Protein AF-A0A944I747-F1 (afdb_monomer_lite)

Foldseek 3Di:
DDDDPDPDDPPDDDADADPVRHGDDPDDDDPPPPDDDDDDDDDDDDPPPPQAALVVVLVVLLVCCCVVPVVDDPVNSVVVSVVVSVVCVVVSSHDD

Radius of gyration: 22.62 Å; chains: 1; bounding box: 26×54×66 Å

Sequence (96 aa):
MEDGDRGLKASSVRLAEGADGTPLTPPRPAPAASAAAVPRQVDSDDSLCDVLGAAEFIGEVTEVLLQAAPSLTGEQILQIRGGLAGFAKSRGWTES

pLDDT: mean 76.76, std 18.45, range [46.12, 98.62]

Secondary structure (DSSP, 8-state):
-----SS-------PPB-TTS-B-PPPPPPPPP-----------S-----PEEHHHHHHHHHHHHHHH-TT--HHHHHHHHHHHHHHHHHTT-EE-

Structure (mmCIF, N/CA/C/O backbone):
data_AF-A0A944I747-F1
#
_entry.id   AF-A0A944I747-F1
#
loop_
_atom_site.group_PDB
_atom_site.id
_atom_site.type_symbol
_atom_site.label_atom_id
_atom_site.label_alt_id
_atom_site.label_comp_id
_atom_site.label_asym_id
_atom_site.label_entity_id
_atom_site.label_seq_id
_atom_site.pdbx_PDB_ins_code
_atom_site.Cartn_x
_atom_site.Cartn_y
_atom_site.Cartn_z
_atom_site.occupancy
_atom_site.B_iso_or_equiv
_atom_site.auth_seq_id
_atom_site.auth_comp_id
_atom_site.auth_asym_id
_atom_site.auth_atom_id
_atom_site.pdbx_PDB_model_num
ATOM 1 N N . MET A 1 1 ? -6.271 12.849 30.246 1.00 46.12 1 MET A N 1
ATOM 2 C CA . MET A 1 1 ? -5.335 13.730 29.523 1.00 46.12 1 MET A CA 1
ATOM 3 C C . MET A 1 1 ? -4.696 12.858 28.467 1.00 46.12 1 MET A C 1
ATOM 5 O O . MET A 1 1 ? -3.959 11.951 28.824 1.00 46.12 1 MET A O 1
ATOM 9 N N . GLU A 1 2 ? -5.114 13.016 27.218 1.00 54.62 2 GLU A N 1
ATOM 10 C CA . GLU A 1 2 ? -4.661 12.190 26.097 1.00 54.62 2 GLU A CA 1
ATOM 11 C C . GLU A 1 2 ? -3.565 12.972 25.368 1.00 54.62 2 GLU A C 1
ATOM 13 O O . GLU A 1 2 ? -3.850 13.928 24.649 1.00 54.62 2 GLU A O 1
ATOM 18 N N . ASP A 1 3 ? -2.310 12.621 25.642 1.00 56.31 3 ASP A N 1
ATOM 19 C CA . ASP A 1 3 ? -1.129 13.210 25.013 1.00 56.31 3 ASP A CA 1
ATOM 20 C C . ASP A 1 3 ? -0.760 12.366 23.786 1.00 56.31 3 ASP A C 1
ATOM 22 O O . ASP A 1 3 ? -0.433 11.184 23.895 1.00 56.31 3 ASP A O 1
ATOM 26 N N . GLY A 1 4 ? -0.944 12.938 22.595 1.00 60.94 4 GLY A N 1
ATOM 27 C CA . GLY A 1 4 ? -0.706 12.261 21.324 1.00 60.94 4 GLY A CA 1
ATOM 28 C C . GLY A 1 4 ? 0.644 12.644 20.725 1.00 60.94 4 GLY A C 1
ATOM 29 O O . GLY A 1 4 ? 0.773 13.740 20.180 1.00 60.94 4 GLY A O 1
ATOM 30 N N . ASP A 1 5 ? 1.589 11.701 20.737 1.00 61.72 5 ASP A N 1
ATOM 31 C CA . ASP A 1 5 ? 2.930 11.751 20.130 1.00 61.72 5 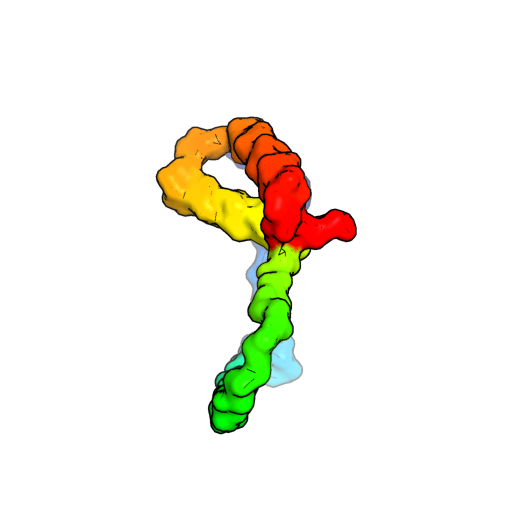ASP A CA 1
ATOM 32 C C . ASP A 1 5 ? 2.867 11.809 18.583 1.00 61.72 5 ASP A C 1
ATOM 34 O O . ASP A 1 5 ? 3.134 10.854 17.860 1.00 61.72 5 ASP A O 1
ATOM 38 N N . ARG A 1 6 ? 2.381 12.925 18.028 1.00 62.28 6 ARG A N 1
ATOM 39 C CA . ARG A 1 6 ? 2.405 13.212 16.580 1.00 62.28 6 ARG A CA 1
ATOM 40 C C . ARG A 1 6 ? 2.728 14.685 16.338 1.00 62.28 6 ARG A C 1
ATOM 42 O O . ARG A 1 6 ? 1.893 15.397 15.784 1.00 62.28 6 ARG A O 1
ATOM 49 N N . GLY A 1 7 ? 3.912 15.127 16.762 1.00 70.06 7 GLY A N 1
ATOM 50 C CA . GLY A 1 7 ? 4.487 16.429 16.396 1.00 70.06 7 GLY A CA 1
ATOM 51 C C . GLY A 1 7 ? 3.598 17.654 16.671 1.00 70.06 7 GLY A C 1
ATOM 52 O O . GLY A 1 7 ? 2.580 17.577 17.357 1.00 70.06 7 GLY A O 1
ATOM 53 N N . LEU A 1 8 ? 3.995 18.820 16.147 1.00 65.00 8 LEU A N 1
ATOM 54 C CA . LEU A 1 8 ? 3.253 20.069 16.349 1.00 65.00 8 LEU A CA 1
ATOM 55 C C . LEU A 1 8 ? 1.819 19.955 15.802 1.00 65.00 8 LEU A C 1
ATOM 57 O O . LEU A 1 8 ? 1.604 19.831 14.597 1.00 65.00 8 LEU A O 1
ATOM 61 N N . LYS A 1 9 ? 0.824 20.043 16.690 1.00 70.31 9 LYS A N 1
ATOM 62 C CA . LYS A 1 9 ? -0.589 20.158 16.313 1.00 70.31 9 LYS A CA 1
ATOM 63 C C . LYS A 1 9 ? -0.892 21.613 15.948 1.00 70.31 9 LYS A C 1
ATOM 65 O O . LYS A 1 9 ? -0.780 22.503 16.788 1.00 70.31 9 LYS A O 1
ATOM 70 N N . ALA A 1 10 ? -1.291 21.863 14.703 1.00 68.12 10 ALA A N 1
ATOM 71 C CA . ALA A 1 10 ? -1.767 23.171 14.258 1.00 68.12 10 ALA A CA 1
ATOM 72 C C . ALA A 1 10 ? -3.183 23.442 14.808 1.00 68.12 10 ALA A C 1
ATOM 74 O O . ALA A 1 10 ? -4.175 23.317 14.098 1.00 68.12 10 ALA A O 1
ATOM 75 N N . SER A 1 11 ? -3.291 23.785 16.094 1.00 65.88 11 SER A N 1
ATOM 76 C CA . SER A 1 11 ? -4.580 23.934 16.796 1.00 65.88 11 SER A CA 1
ATOM 77 C C . SER A 1 11 ? -5.213 25.327 16.679 1.00 65.88 11 SER A C 1
ATOM 79 O O . SER A 1 11 ? -6.016 25.724 17.520 1.00 65.88 11 SER A O 1
ATOM 81 N N . SER A 1 12 ? -4.873 26.108 15.653 1.00 59.72 12 SER A N 1
ATOM 82 C CA . SER A 1 12 ? -5.530 27.395 15.385 1.00 59.72 12 SER A CA 1
ATOM 83 C C . SER A 1 12 ? -5.403 27.777 13.916 1.00 59.72 12 SER A C 1
ATOM 85 O O . SER A 1 12 ? -4.474 28.472 13.516 1.00 59.72 12 SER A O 1
ATOM 87 N N . VAL A 1 13 ? -6.359 27.315 13.110 1.00 67.69 13 VAL A N 1
ATOM 88 C CA . VAL A 1 13 ? -6.532 27.747 11.719 1.00 67.69 13 VAL A CA 1
ATOM 89 C C . VAL A 1 13 ? -7.583 28.856 11.689 1.00 67.69 13 VAL A C 1
ATOM 91 O O . VAL A 1 13 ? -8.683 28.695 12.214 1.00 67.69 13 VAL A O 1
ATOM 94 N N . ARG A 1 14 ? -7.242 29.993 11.080 1.00 72.00 14 ARG A N 1
ATOM 95 C CA . ARG A 1 14 ? -8.162 31.095 10.760 1.00 72.00 14 ARG A CA 1
ATOM 96 C C . ARG A 1 14 ? -8.104 31.300 9.250 1.00 72.00 14 ARG A C 1
ATOM 98 O O . ARG A 1 14 ? -7.018 31.237 8.678 1.00 72.00 14 ARG A O 1
ATOM 105 N N . LEU A 1 15 ? -9.254 31.492 8.607 1.00 72.31 15 LEU A N 1
ATOM 106 C CA . LEU A 1 15 ? -9.286 31.784 7.175 1.00 72.31 15 LEU A CA 1
ATOM 107 C C . LEU A 1 15 ? -8.683 33.170 6.923 1.00 72.31 15 LEU A C 1
ATOM 109 O O . LEU A 1 15 ? -8.891 34.086 7.715 1.00 72.31 15 LEU A O 1
ATOM 113 N N . ALA A 1 16 ? -7.939 33.313 5.828 1.00 72.94 16 ALA A N 1
ATOM 114 C CA . ALA A 1 16 ? -7.411 34.604 5.416 1.00 72.94 16 ALA A CA 1
ATOM 115 C C . ALA A 1 16 ? -8.550 35.501 4.903 1.00 72.94 16 ALA A C 1
ATOM 117 O O . ALA A 1 16 ? -9.358 35.083 4.069 1.00 72.94 16 ALA A O 1
ATOM 118 N N . GLU A 1 17 ? -8.601 36.732 5.401 1.00 77.19 17 GLU A N 1
ATOM 119 C CA . GLU A 1 17 ? -9.522 37.775 4.949 1.00 77.19 17 GLU A CA 1
ATOM 120 C C . GLU A 1 17 ? -8.822 38.671 3.919 1.00 77.19 17 GLU A C 1
ATOM 122 O O . GLU A 1 17 ? -7.625 38.950 4.022 1.00 77.19 17 GLU A O 1
ATOM 127 N N . GLY A 1 18 ? -9.560 39.086 2.890 1.00 71.75 18 GLY A N 1
ATOM 128 C CA . GLY A 1 18 ? -9.077 40.041 1.897 1.00 71.75 18 GLY A CA 1
ATOM 129 C C . GLY A 1 18 ? -8.999 41.461 2.457 1.00 71.75 18 GLY A C 1
ATOM 130 O O . GLY A 1 18 ? -9.466 41.734 3.559 1.00 71.75 18 GLY A O 1
ATOM 131 N N . ALA A 1 19 ? -8.460 42.398 1.672 1.00 68.19 19 ALA A N 1
ATOM 132 C CA . ALA A 1 19 ? -8.302 43.805 2.070 1.00 68.19 19 ALA A CA 1
ATOM 133 C C . ALA A 1 19 ? -9.620 44.510 2.469 1.00 68.19 19 ALA A C 1
ATOM 135 O O . ALA A 1 19 ? -9.583 45.538 3.135 1.00 68.19 19 ALA A O 1
ATOM 136 N N . ASP A 1 20 ? -10.762 43.938 2.084 1.00 71.00 20 ASP A N 1
ATOM 137 C CA . ASP A 1 20 ? -12.117 44.414 2.385 1.00 71.00 20 ASP A CA 1
ATOM 138 C C . ASP A 1 20 ? -12.758 43.703 3.604 1.00 71.00 20 ASP A C 1
ATOM 140 O O . ASP A 1 20 ? -13.947 43.842 3.858 1.00 71.00 20 ASP A O 1
ATOM 144 N N . GLY A 1 21 ? -12.003 42.884 4.353 1.00 66.88 21 GLY A N 1
ATOM 145 C CA . GLY A 1 21 ? -12.521 42.139 5.517 1.00 66.88 21 GLY A CA 1
ATOM 146 C C . GLY A 1 21 ? -13.472 40.987 5.164 1.00 66.88 21 GLY A C 1
ATOM 147 O O . GLY A 1 21 ? -14.181 40.465 6.016 1.00 66.88 21 GLY A O 1
ATOM 148 N N . THR A 1 22 ? -13.519 40.586 3.892 1.00 69.19 22 THR A N 1
ATOM 149 C CA . THR A 1 22 ? -14.323 39.447 3.429 1.00 69.19 22 THR A CA 1
ATOM 150 C C . THR A 1 22 ? -13.437 38.197 3.329 1.00 69.19 22 THR A C 1
ATOM 152 O O . THR A 1 22 ? -12.319 38.298 2.807 1.00 69.19 22 THR A O 1
ATOM 155 N N . PRO A 1 23 ? -13.889 37.011 3.792 1.00 70.50 23 PRO A N 1
ATOM 156 C CA . PRO A 1 23 ? -13.112 35.777 3.694 1.00 70.50 23 PRO A CA 1
ATOM 157 C C . PRO A 1 23 ? -12.762 35.457 2.237 1.00 70.50 23 PRO A C 1
ATOM 159 O O . PRO A 1 23 ? -13.629 35.441 1.358 1.00 70.50 23 PRO A O 1
ATOM 162 N N . LEU A 1 24 ? -11.480 35.187 1.982 1.00 72.25 24 LEU A N 1
ATOM 163 C CA . LEU A 1 24 ? -11.000 34.838 0.650 1.00 72.25 24 LEU A CA 1
ATOM 164 C C . LEU A 1 24 ? -11.597 33.491 0.237 1.00 72.25 24 LEU A C 1
ATOM 166 O O . LEU A 1 24 ? -11.291 32.448 0.814 1.00 72.25 24 LEU A O 1
ATOM 170 N N . THR A 1 25 ? -12.462 33.512 -0.774 1.00 72.19 25 THR A N 1
ATOM 171 C CA . THR A 1 25 ? -12.979 32.284 -1.379 1.00 72.19 25 THR A CA 1
ATOM 172 C C . THR A 1 25 ? -11.917 31.754 -2.346 1.00 72.19 25 THR A C 1
ATOM 174 O O . THR A 1 25 ? -11.525 32.494 -3.253 1.00 72.19 25 THR A O 1
ATOM 177 N N . PRO A 1 26 ? -11.418 30.515 -2.187 1.00 66.44 26 PRO A N 1
ATOM 178 C CA . PRO A 1 26 ? -10.499 29.942 -3.161 1.00 66.44 26 PRO A CA 1
ATOM 179 C C . PRO A 1 26 ? -11.185 29.864 -4.535 1.00 66.44 26 PRO A C 1
ATOM 181 O O . PRO A 1 26 ? -12.391 29.601 -4.604 1.00 66.44 26 PRO A O 1
ATOM 184 N N . PRO A 1 27 ? -10.456 30.097 -5.640 1.00 62.12 27 PRO A N 1
ATOM 185 C CA . PRO A 1 27 ? -11.038 30.022 -6.970 1.00 62.12 27 PRO A CA 1
ATOM 186 C C . PRO A 1 27 ? -11.586 28.612 -7.209 1.00 62.12 27 PRO A C 1
ATOM 188 O O . PRO A 1 27 ? -10.882 27.614 -7.056 1.00 62.12 27 PRO A O 1
ATOM 191 N N . ARG A 1 28 ? -12.865 28.532 -7.583 1.00 61.38 28 ARG A N 1
ATOM 192 C CA . ARG A 1 28 ? -13.496 27.287 -8.023 1.00 61.38 28 ARG A CA 1
ATOM 193 C C . ARG A 1 28 ? -12.755 26.790 -9.273 1.00 61.38 28 ARG A C 1
ATOM 195 O O . ARG A 1 28 ? -12.704 27.543 -10.248 1.00 61.38 28 ARG A O 1
ATOM 202 N N . PRO A 1 29 ? -12.216 25.557 -9.296 1.00 49.59 29 PRO A N 1
ATOM 203 C CA . PRO A 1 29 ? -11.637 25.016 -10.517 1.00 49.59 29 PRO A CA 1
ATOM 204 C C . PRO A 1 29 ? -12.721 24.953 -11.601 1.00 49.59 29 PRO A C 1
ATOM 206 O O . PRO A 1 29 ? -13.850 24.514 -11.356 1.00 49.59 29 PRO A O 1
ATOM 209 N N . ALA A 1 30 ? -12.397 25.463 -12.788 1.00 59.03 30 ALA A N 1
ATOM 210 C CA . ALA A 1 30 ? -13.275 25.391 -13.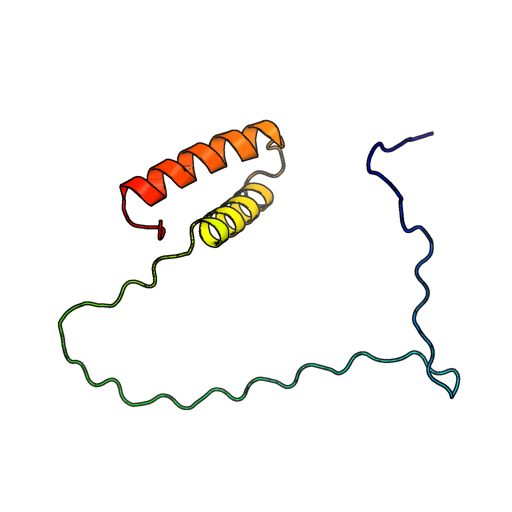948 1.00 59.03 30 ALA A CA 1
ATOM 211 C C . ALA A 1 30 ? -13.508 23.917 -14.329 1.00 59.03 30 ALA A C 1
ATOM 213 O O . ALA A 1 30 ? -12.579 23.114 -14.207 1.00 59.03 30 ALA A O 1
ATOM 214 N N . PRO A 1 31 ? -14.709 23.532 -14.799 1.00 46.62 31 PRO A N 1
ATOM 215 C CA . PRO A 1 31 ? -14.886 22.209 -15.376 1.00 46.62 31 PRO A CA 1
ATOM 216 C C . PRO A 1 31 ? -13.975 22.103 -16.603 1.00 46.62 31 PRO A C 1
ATOM 218 O O . PRO A 1 31 ? -14.070 22.917 -17.523 1.00 46.62 31 PRO A O 1
ATOM 221 N N . ALA A 1 32 ? -13.071 21.124 -16.600 1.00 49.28 32 ALA A N 1
ATOM 222 C CA . ALA A 1 32 ? -12.274 20.799 -17.771 1.00 49.28 32 ALA A CA 1
ATOM 223 C C . ALA A 1 32 ? -13.231 20.478 -18.928 1.00 49.28 32 ALA A C 1
ATOM 225 O O . ALA A 1 32 ? -14.076 19.587 -18.823 1.00 49.28 32 ALA A O 1
ATOM 226 N N . ALA A 1 33 ? -13.135 21.239 -20.016 1.00 47.56 33 ALA A N 1
ATOM 227 C CA . ALA A 1 33 ? -13.846 20.931 -21.243 1.00 47.56 33 ALA A CA 1
ATOM 228 C C . ALA A 1 33 ? -13.426 19.525 -21.694 1.00 47.56 33 ALA A C 1
ATOM 230 O O . ALA A 1 33 ? -12.239 19.269 -21.891 1.00 47.56 33 ALA A O 1
ATOM 231 N N . SER A 1 34 ? -14.392 18.611 -21.826 1.00 50.84 34 SER A N 1
ATOM 232 C CA . SER A 1 34 ? -14.165 17.312 -22.459 1.00 50.84 34 SER A CA 1
ATOM 233 C C . SER A 1 34 ? -13.645 17.556 -23.871 1.00 50.84 34 SER A C 1
ATOM 235 O O . SER A 1 34 ? -14.385 18.017 -24.741 1.00 50.84 34 SER A O 1
ATOM 237 N N . ALA A 1 35 ? -12.355 17.296 -24.077 1.00 52.47 35 ALA A N 1
ATOM 238 C CA . ALA A 1 35 ? -11.767 17.276 -25.400 1.00 52.47 35 ALA A CA 1
ATOM 239 C C . ALA A 1 35 ? -12.495 16.210 -26.227 1.00 52.47 35 ALA A C 1
ATOM 241 O O . ALA A 1 35 ? -12.706 15.081 -25.781 1.00 52.47 35 ALA A O 1
ATOM 242 N N . ALA A 1 36 ? -12.945 16.630 -27.403 1.00 47.62 36 ALA A N 1
ATOM 243 C CA . ALA A 1 36 ? -13.752 15.860 -28.326 1.00 47.62 36 ALA A CA 1
ATOM 244 C C . ALA A 1 36 ? -13.129 14.492 -28.648 1.00 47.62 36 ALA A C 1
ATOM 246 O O . ALA A 1 36 ? -11.925 14.373 -28.877 1.00 47.62 36 ALA A O 1
ATOM 247 N N . ALA A 1 37 ? -13.985 13.472 -28.713 1.00 52.06 37 ALA A N 1
ATOM 248 C CA . ALA A 1 37 ? -13.633 12.147 -29.191 1.00 52.06 37 ALA A CA 1
ATOM 249 C C . ALA A 1 37 ? -13.135 12.227 -30.643 1.00 52.06 37 ALA A C 1
ATOM 251 O O . ALA A 1 37 ? -13.893 12.542 -31.562 1.00 52.06 37 ALA A O 1
ATOM 252 N N . VAL A 1 38 ? -11.854 11.932 -30.842 1.00 60.69 38 VAL A N 1
ATOM 253 C CA . VAL A 1 38 ? -11.283 11.652 -32.161 1.00 60.69 38 VAL A CA 1
ATOM 254 C C . VAL A 1 38 ? -11.729 10.251 -32.611 1.00 60.69 38 VAL A C 1
ATOM 256 O O . VAL A 1 38 ? -11.799 9.344 -31.774 1.00 60.69 38 VAL A O 1
ATOM 259 N N . PRO A 1 39 ? -12.061 10.028 -33.896 1.00 47.97 39 PRO A N 1
ATOM 260 C CA . PRO A 1 39 ? -12.437 8.702 -34.366 1.00 47.97 39 PRO A CA 1
ATOM 261 C C . PRO A 1 39 ? -11.248 7.742 -34.236 1.00 47.97 39 PRO A C 1
ATOM 263 O O . PRO A 1 39 ? -10.127 8.034 -34.651 1.00 47.97 39 PRO A O 1
ATOM 266 N N . ARG A 1 40 ? -11.520 6.591 -33.619 1.00 56.75 40 ARG A N 1
ATOM 267 C CA . ARG A 1 40 ? -10.584 5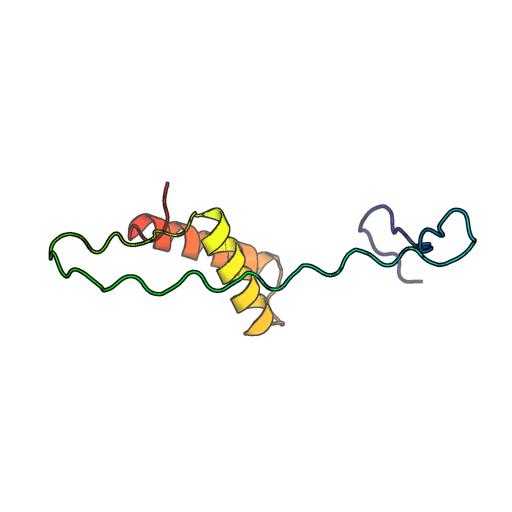.497 -33.351 1.00 56.75 40 ARG A CA 1
ATOM 268 C C . ARG A 1 40 ? -10.130 4.877 -34.678 1.00 56.75 40 ARG A C 1
ATOM 270 O O . ARG A 1 40 ? -10.851 4.065 -35.253 1.00 56.75 40 ARG A O 1
ATOM 277 N N . GLN A 1 41 ? -8.945 5.245 -35.158 1.00 51.03 41 GLN A N 1
ATOM 278 C CA . GLN A 1 41 ? -8.266 4.475 -36.196 1.00 51.03 41 GLN A CA 1
ATOM 279 C C . GLN A 1 41 ? -7.686 3.223 -35.531 1.00 51.03 41 GLN A C 1
ATOM 281 O O . GLN A 1 41 ? -6.803 3.309 -34.681 1.00 51.03 41 GLN A O 1
ATOM 286 N N . VAL A 1 42 ? -8.274 2.074 -35.849 1.00 54.75 42 VAL A N 1
ATOM 287 C CA . VAL A 1 42 ? -7.810 0.750 -35.432 1.00 54.75 42 VAL A CA 1
ATOM 288 C C . VAL A 1 42 ? -6.646 0.375 -36.343 1.00 54.75 42 VAL A C 1
ATOM 290 O O . VAL A 1 42 ? -6.864 -0.076 -37.463 1.00 54.75 42 VAL A O 1
ATOM 293 N N . ASP A 1 43 ? -5.427 0.608 -35.865 1.00 47.69 43 ASP A N 1
ATOM 294 C CA . ASP A 1 43 ? -4.231 -0.078 -36.346 1.00 47.69 43 ASP A CA 1
ATOM 295 C C . ASP A 1 43 ? -3.754 -0.972 -35.196 1.00 47.69 43 ASP A C 1
ATOM 297 O O . ASP A 1 43 ? -3.695 -0.548 -34.040 1.00 47.69 43 ASP A O 1
ATOM 301 N N . SER A 1 44 ? -3.601 -2.254 -35.491 1.00 61.19 44 SER A N 1
ATOM 302 C CA . SER A 1 44 ? -3.497 -3.327 -34.515 1.00 61.19 44 SER A CA 1
ATOM 303 C C . SER A 1 44 ? -2.043 -3.765 -34.414 1.00 61.19 44 SER A C 1
ATOM 305 O O . SER A 1 44 ? -1.652 -4.626 -35.189 1.00 61.19 44 SER A O 1
ATOM 307 N N . ASP A 1 45 ? -1.279 -3.214 -33.468 1.00 51.47 45 ASP A N 1
ATOM 308 C CA . ASP A 1 45 ? -0.208 -3.922 -32.746 1.00 51.47 45 ASP A CA 1
ATOM 309 C C . ASP A 1 45 ? 0.264 -3.065 -31.555 1.00 51.47 45 ASP A C 1
ATOM 311 O O . ASP A 1 45 ? 0.519 -1.876 -31.708 1.00 51.47 45 ASP A O 1
ATOM 315 N N . ASP A 1 46 ? 0.348 -3.667 -30.371 1.00 51.69 46 ASP A N 1
ATOM 316 C CA . ASP A 1 46 ? 0.686 -3.043 -29.080 1.00 51.69 46 ASP A CA 1
ATOM 317 C C . ASP A 1 46 ? -0.356 -2.050 -28.527 1.00 51.69 46 ASP A C 1
ATOM 319 O O . ASP A 1 46 ? -0.293 -0.827 -28.656 1.00 51.69 46 ASP A O 1
ATOM 323 N N . SER A 1 47 ? -1.356 -2.610 -27.840 1.00 54.97 47 SER A N 1
ATOM 324 C CA . SER A 1 47 ? -2.112 -1.842 -26.850 1.00 54.97 47 SER A CA 1
ATOM 325 C C . SER A 1 47 ? -1.125 -1.415 -25.771 1.00 54.97 47 SER A C 1
ATOM 327 O O . SER A 1 47 ? -0.871 -2.198 -24.861 1.00 54.97 47 SER A O 1
ATOM 329 N N . LEU A 1 48 ? -0.557 -0.215 -25.920 1.00 59.12 48 LEU A N 1
ATOM 330 C CA . LEU A 1 48 ? 0.335 0.429 -24.965 1.00 59.12 48 LEU A CA 1
ATOM 331 C C . LEU A 1 48 ? -0.310 0.322 -23.580 1.00 59.12 48 LEU A C 1
ATOM 333 O O . LEU A 1 48 ? -1.273 1.027 -23.270 1.00 59.12 48 LEU A O 1
ATOM 337 N N . CYS A 1 49 ? 0.131 -0.662 -22.804 1.00 66.25 49 CYS A N 1
ATOM 338 C CA . CYS A 1 49 ? -0.405 -0.902 -21.482 1.00 66.25 49 CYS A CA 1
ATOM 339 C C . CYS A 1 49 ? 0.116 0.257 -20.641 1.00 66.25 49 CYS A C 1
ATOM 341 O O . CYS A 1 49 ? 1.325 0.382 -20.484 1.00 66.25 49 CYS A O 1
ATOM 343 N N . ASP A 1 50 ? -0.768 1.139 -20.181 1.00 67.38 50 ASP A N 1
ATOM 344 C CA . ASP A 1 50 ? -0.390 2.187 -19.235 1.00 67.38 50 ASP A 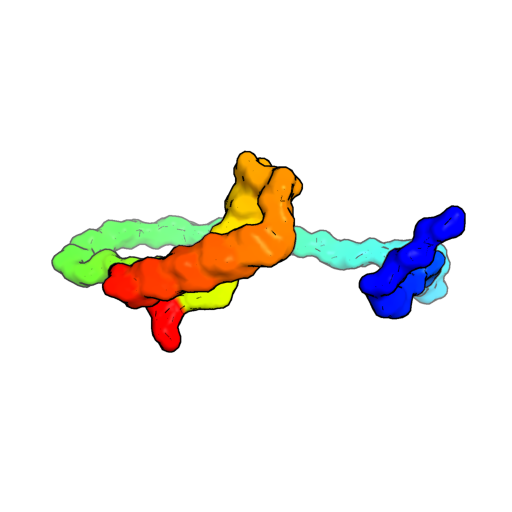CA 1
ATOM 345 C C . ASP A 1 50 ? 0.039 1.473 -17.948 1.00 67.38 50 ASP A C 1
ATOM 347 O O . ASP A 1 50 ? -0.780 0.901 -17.221 1.00 67.38 50 ASP A O 1
ATOM 351 N N . VAL A 1 51 ? 1.351 1.324 -17.777 1.00 73.75 51 VAL A N 1
ATOM 352 C CA . VAL A 1 51 ? 1.929 0.624 -16.638 1.00 73.75 51 VAL A CA 1
ATOM 353 C C . VAL A 1 51 ? 1.951 1.626 -15.491 1.00 73.75 51 VAL A C 1
ATOM 355 O O . VAL A 1 51 ? 2.584 2.669 -15.598 1.00 73.75 51 VAL A O 1
ATOM 358 N N . LEU A 1 52 ? 1.268 1.323 -14.385 1.00 80.25 52 LEU A N 1
ATOM 359 C CA . LEU A 1 52 ? 1.263 2.219 -13.231 1.00 80.25 52 LEU A CA 1
ATOM 360 C C . LEU A 1 52 ? 2.685 2.406 -12.689 1.00 80.25 52 LEU A C 1
ATOM 362 O O . LEU A 1 52 ? 3.445 1.448 -12.510 1.00 80.25 52 LEU A O 1
ATOM 366 N N . GLY A 1 53 ? 3.023 3.631 -12.299 1.00 89.00 53 GLY A N 1
ATOM 367 C CA . GLY A 1 53 ? 4.227 3.866 -11.512 1.00 89.00 53 GLY A CA 1
ATOM 368 C C . GLY A 1 53 ? 4.168 3.083 -10.194 1.00 89.00 53 GLY A C 1
ATOM 369 O O . GLY A 1 53 ? 3.121 3.001 -9.547 1.00 89.00 53 GLY A O 1
ATOM 370 N N . ALA A 1 54 ? 5.299 2.534 -9.739 1.00 89.56 54 ALA A N 1
ATOM 371 C CA . ALA A 1 54 ? 5.336 1.739 -8.507 1.00 89.56 54 ALA A CA 1
ATOM 372 C C . ALA A 1 54 ? 4.790 2.495 -7.278 1.00 89.56 54 ALA A C 1
ATOM 374 O O . ALA A 1 54 ? 4.155 1.897 -6.413 1.00 89.56 54 ALA A O 1
ATOM 375 N N . ALA A 1 55 ? 5.003 3.812 -7.199 1.00 91.06 55 ALA A N 1
ATOM 376 C CA . ALA A 1 55 ? 4.470 4.641 -6.119 1.00 91.06 55 ALA A CA 1
ATOM 377 C C . ALA A 1 55 ? 2.940 4.793 -6.186 1.00 91.06 55 ALA A C 1
ATOM 379 O O . ALA A 1 55 ? 2.284 4.771 -5.146 1.00 91.06 55 ALA A O 1
ATOM 380 N N . GLU A 1 56 ? 2.384 4.906 -7.392 1.00 93.50 56 GLU A N 1
ATOM 381 C CA . GLU A 1 56 ? 0.945 5.045 -7.619 1.00 93.50 56 GLU A CA 1
ATOM 382 C C . GLU A 1 56 ? 0.215 3.747 -7.270 1.00 93.50 56 GLU A C 1
ATOM 384 O O . GLU A 1 56 ? -0.689 3.760 -6.437 1.00 93.50 56 GLU A O 1
ATOM 389 N N . PHE A 1 57 ? 0.703 2.607 -7.777 1.00 95.00 57 PHE A N 1
ATOM 390 C CA . PHE A 1 57 ? 0.177 1.283 -7.427 1.00 95.00 57 PHE A CA 1
ATOM 391 C C . PHE A 1 57 ? 0.118 1.075 -5.907 1.00 95.00 57 PHE A C 1
ATOM 393 O O . PHE A 1 57 ? -0.855 0.562 -5.358 1.00 95.00 57 PHE A O 1
ATOM 400 N N . ILE A 1 58 ? 1.165 1.506 -5.208 1.00 95.94 58 ILE A N 1
ATOM 401 C CA . ILE A 1 58 ? 1.281 1.360 -3.759 1.00 95.94 58 ILE A CA 1
ATOM 402 C C . ILE A 1 58 ? 0.358 2.313 -2.993 1.00 95.94 58 ILE A C 1
ATOM 404 O O . ILE A 1 58 ? -0.128 1.942 -1.917 1.00 95.94 58 ILE A O 1
ATOM 408 N N . GLY A 1 59 ? 0.093 3.500 -3.539 1.00 96.75 59 GLY A N 1
ATOM 409 C CA . GLY A 1 59 ? -0.936 4.412 -3.045 1.00 96.75 59 GLY A CA 1
ATOM 410 C C . GLY A 1 59 ? -2.323 3.781 -3.133 1.00 96.75 59 GLY A C 1
ATOM 411 O O . GLY A 1 59 ? -2.961 3.581 -2.101 1.00 96.75 59 GLY A O 1
ATOM 412 N N . GLU A 1 60 ? -2.724 3.352 -4.331 1.00 96.69 60 GLU A N 1
ATOM 413 C CA . GLU A 1 60 ? -4.044 2.758 -4.589 1.00 96.69 60 GLU A CA 1
ATOM 414 C C . GLU A 1 60 ? -4.293 1.507 -3.735 1.00 96.69 60 GLU A C 1
ATOM 416 O O . GLU A 1 60 ? -5.338 1.362 -3.099 1.00 96.69 60 GLU A O 1
ATOM 421 N N . VAL A 1 61 ? -3.297 0.618 -3.634 1.00 97.38 61 VAL A N 1
ATOM 422 C CA . VAL A 1 61 ? -3.372 -0.559 -2.754 1.00 97.38 61 VAL A CA 1
ATOM 423 C C . VAL A 1 61 ? -3.590 -0.152 -1.297 1.00 97.38 61 VAL A C 1
ATOM 425 O O . VAL A 1 61 ? -4.354 -0.807 -0.589 1.00 97.38 61 VAL A O 1
ATOM 428 N N . THR A 1 62 ? -2.933 0.912 -0.830 1.00 98.19 62 THR A N 1
ATOM 429 C CA . THR A 1 62 ? -3.092 1.372 0.556 1.00 98.19 62 THR A CA 1
ATOM 430 C C . THR A 1 62 ? -4.524 1.849 0.809 1.00 98.19 62 THR A C 1
ATOM 432 O O . THR A 1 62 ? -5.118 1.440 1.807 1.00 98.19 62 THR A O 1
ATOM 435 N N . GLU A 1 63 ? -5.107 2.625 -0.107 1.00 98.31 63 GLU A N 1
ATOM 436 C CA . GLU A 1 63 ? -6.489 3.111 0.017 1.00 98.31 63 GLU A CA 1
ATOM 437 C C . GLU A 1 63 ? -7.499 1.955 0.041 1.00 98.31 63 GLU A C 1
ATOM 439 O O . GLU A 1 63 ? -8.373 1.900 0.911 1.00 98.31 63 GLU A O 1
ATOM 444 N N . VAL A 1 64 ? -7.323 0.965 -0.842 1.00 98.38 64 VAL A N 1
ATOM 445 C CA . VAL A 1 64 ? -8.165 -0.241 -0.865 1.00 98.38 64 VAL A CA 1
ATOM 446 C C . VAL A 1 64 ? -8.078 -1.007 0.456 1.00 98.38 64 VAL A C 1
ATOM 448 O O . VAL A 1 64 ? -9.107 -1.428 0.984 1.00 98.38 64 VAL A O 1
ATOM 451 N N . LEU A 1 65 ? -6.878 -1.177 1.023 1.00 98.31 65 LEU A N 1
ATOM 452 C CA . LEU A 1 65 ? -6.699 -1.874 2.303 1.00 98.31 65 LEU A CA 1
ATOM 453 C C . LEU A 1 65 ? -7.382 -1.135 3.459 1.00 98.31 65 LEU A C 1
ATOM 455 O O . LEU A 1 65 ? -8.054 -1.773 4.271 1.00 98.31 65 LEU A O 1
ATOM 459 N N . LEU A 1 66 ? -7.245 0.193 3.517 1.00 98.12 66 LEU A N 1
ATOM 460 C CA . LEU A 1 66 ? -7.877 1.021 4.548 1.00 98.12 66 LEU A CA 1
ATOM 461 C C . LEU A 1 66 ? -9.407 0.963 4.469 1.00 98.12 66 LEU A C 1
ATOM 463 O O . LEU A 1 66 ? -10.072 0.913 5.505 1.00 98.12 66 LEU A O 1
ATOM 467 N N . GLN A 1 67 ? -9.964 0.929 3.257 1.00 98.50 67 GLN A N 1
ATOM 468 C CA . GLN A 1 67 ? -11.408 0.856 3.051 1.00 98.50 67 GLN A CA 1
ATOM 469 C C . GLN A 1 67 ? -11.970 -0.551 3.304 1.00 98.50 67 GLN A C 1
ATOM 471 O O . GLN A 1 67 ? -13.017 -0.693 3.937 1.00 98.50 67 GLN A O 1
ATOM 476 N N . ALA A 1 68 ? -11.299 -1.594 2.811 1.00 98.44 68 ALA A N 1
ATOM 477 C CA . ALA A 1 68 ? -11.794 -2.968 2.876 1.00 98.44 68 ALA A CA 1
ATOM 478 C C . ALA A 1 68 ? -11.580 -3.623 4.248 1.00 98.44 68 ALA A C 1
ATOM 480 O O . ALA A 1 68 ? -12.368 -4.478 4.653 1.00 98.44 68 ALA A O 1
ATOM 481 N N . ALA A 1 69 ? -10.514 -3.246 4.958 1.00 98.19 69 ALA A N 1
ATOM 482 C CA . ALA A 1 69 ? -10.126 -3.863 6.220 1.00 98.19 69 ALA A CA 1
ATOM 483 C C . ALA A 1 69 ? -9.583 -2.815 7.213 1.00 98.19 69 ALA A C 1
ATOM 485 O O . ALA A 1 69 ? -8.394 -2.819 7.538 1.00 98.19 69 ALA A O 1
ATOM 486 N N . PRO A 1 70 ? -10.451 -1.945 7.770 1.00 96.25 70 PRO A N 1
ATOM 487 C CA . PRO A 1 70 ? -10.038 -0.861 8.668 1.00 96.25 70 PRO A CA 1
ATOM 488 C C . PRO A 1 70 ? -9.427 -1.343 9.996 1.00 96.25 70 PRO A C 1
ATOM 490 O O . PRO A 1 70 ? -8.851 -0.551 10.735 1.00 96.25 70 PRO A O 1
ATOM 493 N N . SER A 1 71 ? -9.547 -2.634 10.320 1.00 98.19 71 SER A N 1
ATOM 494 C CA . SER A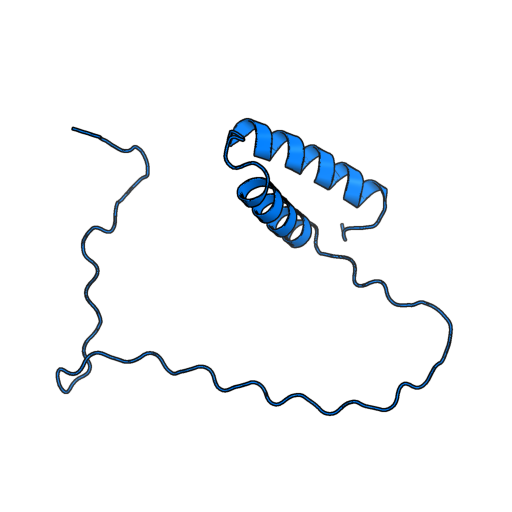 1 71 ? -8.904 -3.253 11.483 1.00 98.19 71 SER A CA 1
ATOM 495 C C . SER A 1 71 ? -7.429 -3.604 11.265 1.00 98.19 71 SER A C 1
ATOM 497 O O . SER A 1 71 ? -6.780 -4.045 12.214 1.00 98.19 71 SER A O 1
ATOM 499 N N . LEU A 1 72 ? -6.902 -3.479 10.040 1.00 98.44 72 LEU A N 1
ATOM 500 C CA . LEU A 1 72 ? -5.490 -3.735 9.767 1.00 98.44 72 LEU A CA 1
ATOM 501 C C . LEU A 1 72 ? -4.605 -2.740 10.518 1.00 98.44 72 LEU A C 1
ATOM 503 O O . LEU A 1 72 ? -4.841 -1.531 10.519 1.00 98.44 72 LEU A O 1
ATOM 507 N N . THR A 1 73 ? -3.542 -3.253 11.132 1.00 98.50 73 THR A N 1
ATOM 508 C CA . THR A 1 73 ? -2.535 -2.405 11.769 1.00 98.50 73 THR A CA 1
ATOM 509 C C . THR A 1 73 ? -1.592 -1.814 10.724 1.00 98.50 73 THR A C 1
ATOM 511 O O . THR A 1 73 ? -1.405 -2.364 9.637 1.00 98.50 73 THR A O 1
ATOM 514 N N . GLY A 1 74 ? -0.928 -0.708 11.072 1.00 97.94 74 GLY A N 1
ATOM 515 C CA . GLY A 1 74 ? 0.077 -0.102 10.195 1.00 97.94 74 GLY A CA 1
ATOM 516 C C . GLY A 1 74 ? 1.189 -1.080 9.797 1.00 97.94 74 GLY A C 1
ATOM 517 O O . GLY A 1 74 ? 1.605 -1.095 8.643 1.00 97.94 74 GLY A O 1
ATOM 518 N N . GLU A 1 75 ? 1.623 -1.949 10.715 1.00 98.62 75 GLU A N 1
ATOM 519 C CA . GLU A 1 75 ? 2.636 -2.972 10.431 1.00 98.62 75 GLU A CA 1
ATOM 520 C C . GLU A 1 75 ? 2.152 -3.992 9.391 1.00 98.62 75 GLU A C 1
ATOM 522 O O . GLU A 1 75 ? 2.866 -4.285 8.431 1.00 98.62 75 GLU A O 1
ATOM 527 N N . GLN A 1 76 ? 0.912 -4.471 9.521 1.00 98.62 76 GLN A N 1
ATOM 528 C CA . GLN A 1 76 ? 0.316 -5.402 8.559 1.00 98.62 76 GLN A CA 1
ATOM 529 C C . GLN A 1 76 ? 0.177 -4.765 7.173 1.00 98.62 76 GLN A C 1
ATOM 531 O O . GLN A 1 76 ? 0.504 -5.397 6.169 1.00 98.62 76 GLN A O 1
ATOM 536 N N . ILE A 1 77 ? -0.246 -3.498 7.110 1.00 98.38 77 ILE A N 1
ATOM 537 C CA . ILE A 1 77 ? -0.357 -2.754 5.848 1.00 98.38 77 ILE A CA 1
ATOM 538 C C . ILE A 1 77 ? 1.010 -2.665 5.165 1.00 98.38 77 ILE A C 1
ATOM 540 O O . ILE A 1 77 ? 1.117 -2.964 3.977 1.00 98.38 77 ILE A O 1
ATOM 544 N N . LEU A 1 78 ? 2.070 -2.317 5.901 1.00 98.44 78 LEU A N 1
ATOM 545 C CA . LEU A 1 78 ? 3.425 -2.245 5.346 1.00 98.44 78 LEU A CA 1
ATOM 546 C C . LEU A 1 78 ? 3.902 -3.597 4.799 1.00 98.44 78 LEU A C 1
ATOM 548 O O . LEU A 1 78 ? 4.457 -3.642 3.699 1.00 98.44 78 LEU A O 1
ATOM 552 N N . GLN A 1 79 ? 3.656 -4.689 5.531 1.00 98.62 79 GLN A N 1
ATOM 553 C CA . GLN A 1 79 ? 4.024 -6.039 5.097 1.00 98.62 79 GLN A CA 1
ATOM 554 C C . GLN A 1 79 ? 3.298 -6.453 3.811 1.00 98.62 79 GLN A C 1
ATOM 556 O O . GLN A 1 79 ? 3.942 -6.873 2.847 1.00 98.62 79 GLN A O 1
ATOM 561 N N . ILE A 1 80 ? 1.971 -6.294 3.767 1.00 98.44 80 ILE A N 1
ATOM 562 C CA . ILE A 1 80 ? 1.147 -6.645 2.599 1.00 98.44 80 ILE A CA 1
ATOM 563 C C . ILE A 1 80 ? 1.582 -5.829 1.380 1.00 98.44 80 ILE A C 1
ATOM 565 O O . ILE A 1 80 ? 1.804 -6.372 0.297 1.00 98.44 80 ILE A O 1
ATOM 569 N N . ARG A 1 81 ? 1.761 -4.522 1.574 1.00 97.56 81 ARG A N 1
ATOM 570 C CA . ARG A 1 81 ? 2.153 -3.579 0.528 1.00 97.56 81 ARG A CA 1
ATOM 571 C C . ARG A 1 81 ? 3.515 -3.909 -0.076 1.00 97.56 81 ARG A C 1
ATOM 573 O O . ARG A 1 81 ? 3.660 -3.868 -1.293 1.00 97.56 81 ARG A O 1
ATOM 580 N N . GLY A 1 82 ? 4.490 -4.299 0.747 1.00 96.94 82 GLY A N 1
ATOM 581 C CA . GLY A 1 82 ? 5.795 -4.765 0.268 1.00 96.94 82 GLY A CA 1
ATOM 582 C C . GLY A 1 82 ? 5.697 -6.034 -0.586 1.00 96.94 82 GLY A C 1
ATOM 583 O O . GLY A 1 82 ? 6.307 -6.109 -1.653 1.00 96.94 82 GLY A O 1
ATOM 584 N N . GLY A 1 83 ? 4.881 -7.004 -0.159 1.00 97.94 83 GLY A N 1
ATOM 585 C CA . GLY A 1 83 ? 4.632 -8.229 -0.924 1.00 97.94 83 GLY A 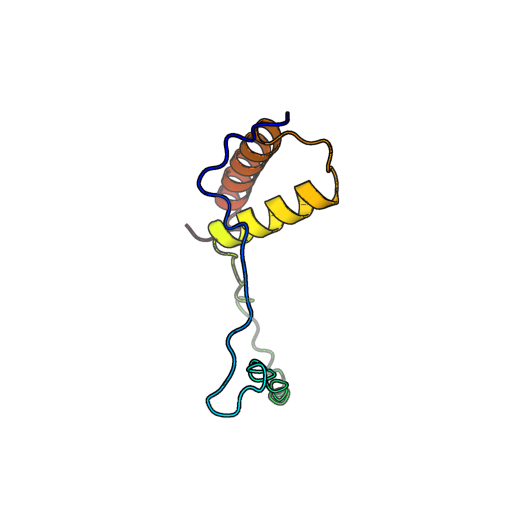CA 1
ATOM 586 C C . GLY A 1 83 ? 3.973 -7.960 -2.279 1.00 97.94 83 GLY A C 1
ATOM 587 O O . GLY A 1 83 ? 4.423 -8.477 -3.303 1.00 97.94 83 GLY A O 1
ATOM 588 N N . LEU A 1 84 ? 2.951 -7.099 -2.304 1.00 97.50 84 LEU A N 1
ATOM 589 C CA . LEU A 1 84 ? 2.252 -6.719 -3.533 1.00 97.50 84 LEU A CA 1
ATOM 590 C C . LEU A 1 84 ? 3.139 -5.911 -4.487 1.00 97.50 84 LEU A C 1
ATOM 592 O O . LEU A 1 84 ? 3.090 -6.162 -5.688 1.00 97.50 84 LEU A O 1
ATOM 596 N N . ALA A 1 85 ? 3.992 -5.014 -3.979 1.00 95.06 85 ALA A N 1
ATOM 597 C CA . ALA A 1 85 ? 4.966 -4.285 -4.799 1.00 95.06 85 ALA A CA 1
ATOM 598 C C . ALA A 1 85 ? 5.901 -5.243 -5.552 1.00 95.06 85 ALA A C 1
ATOM 600 O O . ALA A 1 85 ? 6.088 -5.133 -6.764 1.00 95.06 85 ALA A O 1
ATOM 601 N N . GLY A 1 86 ? 6.474 -6.214 -4.830 1.00 95.69 86 GLY A N 1
ATOM 602 C CA . GLY A 1 86 ? 7.365 -7.212 -5.417 1.00 95.69 86 GLY A CA 1
ATOM 603 C C . GLY A 1 86 ? 6.648 -8.096 -6.436 1.00 95.69 86 GLY A C 1
ATOM 604 O O . GLY A 1 86 ? 7.179 -8.359 -7.517 1.00 95.69 86 GLY A O 1
ATOM 605 N N . PHE A 1 87 ? 5.416 -8.502 -6.124 1.00 96.44 87 PHE A N 1
ATOM 606 C CA . PHE A 1 87 ? 4.580 -9.274 -7.037 1.00 96.44 87 PHE A CA 1
ATOM 607 C C . PHE A 1 87 ? 4.281 -8.500 -8.330 1.00 96.44 87 PHE A C 1
ATOM 609 O O . PHE A 1 87 ? 4.519 -9.029 -9.417 1.00 96.44 87 PHE A O 1
ATOM 616 N N . ALA A 1 88 ? 3.840 -7.244 -8.228 1.00 93.81 88 ALA A N 1
ATOM 617 C CA . ALA A 1 88 ? 3.514 -6.394 -9.372 1.00 93.81 88 ALA A CA 1
ATOM 618 C C . ALA A 1 88 ? 4.735 -6.152 -10.272 1.00 93.81 88 ALA A C 1
ATOM 620 O O . ALA A 1 88 ? 4.663 -6.352 -11.487 1.00 93.81 88 ALA A O 1
ATOM 621 N N . LYS A 1 89 ? 5.895 -5.858 -9.669 1.00 92.19 89 LYS A N 1
ATOM 622 C CA . LYS A 1 89 ? 7.160 -5.713 -10.399 1.00 92.19 89 LYS A CA 1
ATOM 623 C C . LYS A 1 89 ? 7.543 -6.989 -11.151 1.00 92.19 89 LYS A C 1
ATOM 625 O O . LYS A 1 89 ? 7.921 -6.924 -12.316 1.00 92.19 89 LYS A O 1
ATOM 630 N N . SER A 1 90 ? 7.394 -8.162 -10.525 1.00 92.94 90 SER A N 1
ATOM 631 C CA . SER A 1 90 ? 7.720 -9.453 -11.160 1.00 92.94 90 SER A CA 1
ATOM 632 C C . SER A 1 90 ? 6.839 -9.793 -12.370 1.00 92.94 90 SER A C 1
ATOM 634 O O . SER A 1 90 ? 7.207 -10.631 -13.191 1.00 92.94 90 SER A O 1
ATOM 636 N N . ARG A 1 91 ? 5.670 -9.150 -12.476 1.00 92.12 91 ARG A N 1
ATOM 637 C CA . ARG A 1 91 ? 4.686 -9.344 -13.546 1.00 92.12 91 ARG A CA 1
ATOM 638 C C . ARG A 1 91 ? 4.684 -8.223 -14.585 1.00 92.12 91 ARG A C 1
ATOM 640 O O . ARG A 1 91 ? 3.888 -8.294 -15.514 1.00 92.12 91 ARG A O 1
ATOM 647 N N . GLY A 1 92 ? 5.545 -7.215 -14.433 1.00 90.31 92 GLY A N 1
ATOM 648 C CA . GLY A 1 92 ? 5.572 -6.048 -15.317 1.00 90.31 92 GLY A CA 1
ATOM 649 C C . GLY A 1 92 ? 4.345 -5.144 -15.180 1.00 90.31 92 GLY A C 1
ATOM 650 O O . GLY A 1 92 ? 4.029 -4.415 -16.108 1.00 90.31 92 GLY A O 1
ATOM 651 N N . TRP A 1 93 ? 3.631 -5.206 -14.051 1.00 89.94 93 TRP A N 1
ATOM 652 C CA . TRP A 1 93 ? 2.468 -4.344 -13.792 1.00 89.94 93 TRP A CA 1
ATOM 653 C C . TRP A 1 93 ? 2.857 -2.939 -13.351 1.00 89.94 93 TRP A C 1
ATOM 655 O O . TRP A 1 93 ? 2.032 -2.034 -13.409 1.00 89.94 93 TRP A O 1
ATOM 665 N N . THR A 1 94 ? 4.094 -2.778 -12.879 1.00 90.38 94 THR A N 1
ATOM 666 C CA . THR A 1 94 ? 4.646 -1.489 -12.476 1.00 90.38 94 THR A CA 1
ATOM 667 C C . THR A 1 94 ? 5.960 -1.211 -13.179 1.00 90.38 94 THR A C 1
ATOM 669 O O . THR A 1 94 ? 6.796 -2.116 -13.296 1.00 90.38 94 THR A O 1
ATOM 672 N N . GLU A 1 95 ? 6.175 0.044 -13.558 1.00 81.06 95 GLU A N 1
ATOM 673 C CA . GLU A 1 95 ? 7.448 0.505 -14.111 1.00 81.06 95 GLU A CA 1
ATOM 674 C C . GLU A 1 95 ? 8.536 0.511 -13.022 1.00 81.06 95 GLU A C 1
ATOM 676 O O . GLU A 1 95 ? 8.247 0.682 -11.831 1.00 81.06 95 GLU A O 1
ATOM 681 N N . SER A 1 96 ? 9.781 0.224 -13.424 1.00 62.53 96 SER A N 1
ATOM 682 C CA . SER A 1 96 ? 10.931 0.068 -12.514 1.00 62.53 96 SER A CA 1
ATOM 683 C C . SER A 1 96 ? 11.674 1.361 -12.237 1.00 62.53 96 SER A C 1
ATOM 685 O O . SER A 1 96 ? 11.820 2.167 -13.177 1.00 62.53 96 SER A O 1
#